Protein AF-A0A382ZWC8-F1 (afdb_monomer_lite)

InterPro domains:
  IPR036188 FAD/NAD(P)-binding domain superfamily [G3DSA:3.50.50.60] (3-48)
  IPR036188 FAD/NAD(P)-binding domain superfamily [SSF51905] (12-47)
  IPR040131 MnmG, N-terminal domain [PF01134] (21-48)

Organism: NCBI:txid408172

Sequence (48 aa):
MPPVNLNSPLRFDDDLPYAVDVVVIGAGVAGVCAARYLKQAGVSVFLC

Radius of gyration: 13.85 Å; chains: 1; bounding box: 25×24×38 Å

Structure (mmCIF, N/CA/C/O backbone):
data_AF-A0A382ZWC8-F1
#
_entry.id   AF-A0A382ZWC8-F1
#
loop_
_atom_site.group_PDB
_atom_site.id
_atom_site.type_symbol
_atom_site.label_atom_id
_atom_site.label_alt_id
_atom_site.label_comp_id
_atom_site.label_asym_id
_atom_site.label_entity_id
_atom_site.label_seq_id
_atom_site.pdbx_PDB_ins_code
_atom_site.Cartn_x
_atom_site.Cartn_y
_atom_site.Cartn_z
_atom_site.occupancy
_atom_site.B_iso_or_equiv
_atom_site.auth_seq_id
_atom_site.auth_comp_id
_atom_site.auth_asym_id
_atom_site.auth_atom_id
_atom_site.pdbx_PDB_model_num
ATOM 1 N N . MET A 1 1 ? 7.353 -18.818 -16.860 1.00 66.81 1 MET A N 1
ATOM 2 C CA . MET A 1 1 ? 7.270 -17.365 -17.115 1.00 66.81 1 MET A CA 1
ATOM 3 C C . MET A 1 1 ? 8.227 -17.034 -18.250 1.00 66.81 1 MET A C 1
ATOM 5 O O . MET A 1 1 ? 9.398 -17.378 -18.113 1.00 66.81 1 MET A O 1
ATOM 9 N N . PRO A 1 2 ? 7.766 -16.485 -19.385 1.00 71.62 2 PRO A N 1
ATOM 10 C CA . PRO A 1 2 ? 8.677 -15.975 -20.408 1.00 71.62 2 PRO A CA 1
ATOM 11 C C . PRO A 1 2 ? 9.549 -14.829 -19.843 1.00 71.62 2 PRO A C 1
ATOM 13 O O . PRO A 1 2 ? 9.170 -14.227 -18.836 1.00 71.62 2 PRO A O 1
ATOM 16 N N . PRO A 1 3 ? 10.712 -14.525 -20.449 1.00 81.44 3 PRO A N 1
ATOM 17 C CA . PRO A 1 3 ? 11.614 -13.482 -19.962 1.00 81.44 3 PRO A CA 1
ATOM 18 C C . PRO A 1 3 ? 10.969 -12.093 -20.029 1.00 81.44 3 PRO A C 1
ATOM 20 O O . PRO A 1 3 ? 10.461 -11.698 -21.083 1.00 81.44 3 PRO A O 1
ATOM 23 N N . VAL A 1 4 ? 11.036 -11.341 -18.926 1.00 86.75 4 VAL A N 1
ATOM 24 C CA . VAL A 1 4 ? 10.612 -9.933 -18.885 1.00 86.75 4 VAL A CA 1
ATOM 25 C C . VAL A 1 4 ? 11.529 -9.116 -19.793 1.00 86.75 4 VAL A C 1
ATOM 27 O O . VAL A 1 4 ? 12.753 -9.198 -19.690 1.00 86.75 4 VAL A O 1
ATOM 30 N N . ASN A 1 5 ? 10.942 -8.351 -20.707 1.00 87.75 5 ASN A N 1
ATOM 31 C CA . ASN A 1 5 ? 11.652 -7.485 -21.645 1.00 87.75 5 ASN A CA 1
ATOM 32 C C . ASN A 1 5 ? 10.796 -6.252 -21.987 1.00 87.75 5 ASN A C 1
ATOM 34 O O . ASN A 1 5 ? 9.637 -6.166 -21.594 1.00 87.75 5 ASN A O 1
ATOM 38 N N . LEU A 1 6 ? 11.342 -5.292 -22.736 1.00 88.56 6 LEU A N 1
ATOM 39 C CA . LEU A 1 6 ? 10.627 -4.049 -23.075 1.00 88.56 6 LEU A CA 1
ATOM 40 C C . LEU A 1 6 ? 9.331 -4.269 -23.879 1.00 88.56 6 LEU A C 1
ATOM 42 O O . LEU A 1 6 ? 8.464 -3.403 -23.873 1.00 88.56 6 LEU A O 1
ATOM 46 N N . ASN A 1 7 ? 9.186 -5.420 -24.541 1.00 88.06 7 ASN A N 1
ATOM 47 C CA . ASN A 1 7 ? 7.994 -5.783 -25.308 1.00 88.06 7 ASN A CA 1
ATOM 48 C C . ASN A 1 7 ? 7.013 -6.654 -24.509 1.00 88.06 7 ASN A C 1
ATOM 50 O O . ASN A 1 7 ? 5.936 -6.975 -25.012 1.00 88.06 7 ASN A O 1
ATOM 54 N N . SER A 1 8 ? 7.362 -7.077 -23.288 1.00 84.56 8 SER A N 1
ATOM 55 C CA . SER A 1 8 ? 6.430 -7.808 -22.432 1.00 84.56 8 SER A CA 1
ATOM 56 C C . SER A 1 8 ? 5.546 -6.812 -21.674 1.00 84.56 8 SER A C 1
ATOM 58 O O . SER A 1 8 ? 6.089 -6.020 -20.900 1.00 84.56 8 SER A O 1
ATOM 60 N N . PRO A 1 9 ? 4.210 -6.832 -21.850 1.00 81.56 9 PRO A N 1
ATOM 61 C CA . PRO A 1 9 ? 3.324 -5.974 -21.072 1.00 81.56 9 PRO A CA 1
ATOM 62 C C . PRO A 1 9 ? 3.418 -6.334 -19.586 1.00 81.56 9 PRO A C 1
ATOM 64 O O . PRO A 1 9 ? 3.428 -7.517 -19.238 1.00 81.56 9 PRO A O 1
ATOM 67 N N . LEU A 1 10 ? 3.462 -5.320 -18.716 1.00 80.44 10 LEU A N 1
ATOM 68 C CA . LEU A 1 10 ? 3.354 -5.522 -17.273 1.00 80.44 10 LEU A CA 1
ATOM 69 C C . LEU A 1 10 ? 1.957 -6.081 -16.980 1.00 80.44 10 LEU A C 1
ATOM 71 O O . LEU A 1 10 ? 0.956 -5.476 -17.366 1.00 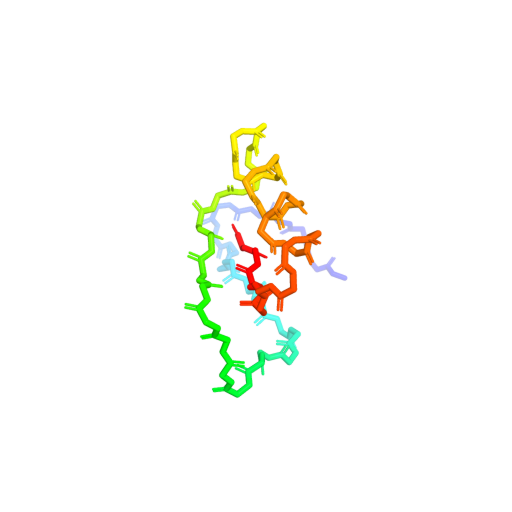80.44 10 LEU A O 1
ATOM 75 N N . ARG A 1 11 ? 1.888 -7.251 -16.347 1.00 80.00 11 ARG A N 1
ATOM 76 C CA . ARG A 1 11 ? 0.629 -7.894 -15.962 1.00 80.00 11 ARG A CA 1
ATOM 77 C C . ARG A 1 11 ? 0.598 -8.081 -14.457 1.00 80.00 11 ARG A C 1
ATOM 79 O O . ARG A 1 11 ? 1.612 -8.435 -13.859 1.00 80.00 11 ARG A O 1
ATOM 86 N N . PHE A 1 12 ? -0.570 -7.840 -13.885 1.00 80.62 12 PHE A N 1
ATOM 87 C CA . PHE A 1 12 ? -0.913 -8.157 -12.511 1.00 80.62 12 PHE A CA 1
ATOM 88 C C . PHE A 1 12 ? -2.153 -9.045 -12.596 1.00 80.62 12 PHE A C 1
ATOM 90 O O . PHE A 1 12 ? -3.199 -8.571 -13.033 1.00 80.62 12 PHE A O 1
ATOM 97 N N . ASP A 1 13 ? -1.988 -10.331 -12.286 1.00 83.06 13 ASP A N 1
ATOM 98 C CA . ASP A 1 13 ? -3.038 -11.353 -12.424 1.00 83.06 13 ASP A CA 1
ATOM 99 C C . ASP A 1 13 ? -3.615 -11.782 -11.059 1.00 83.06 13 ASP A C 1
ATOM 101 O O . ASP A 1 13 ? -4.443 -12.688 -11.004 1.00 83.06 13 ASP A O 1
ATOM 105 N N . ASP A 1 14 ? -3.191 -11.146 -9.962 1.00 86.50 14 ASP A N 1
ATOM 106 C CA . ASP A 1 14 ? -3.752 -11.408 -8.636 1.00 86.50 14 ASP A CA 1
ATOM 107 C C . ASP A 1 14 ? -5.120 -10.731 -8.481 1.00 86.50 14 ASP A C 1
ATOM 109 O O . ASP A 1 14 ? -5.384 -9.659 -9.039 1.00 86.50 14 ASP A O 1
ATOM 113 N N . ASP A 1 15 ? -5.978 -11.341 -7.663 1.00 89.00 15 ASP A N 1
ATOM 114 C CA . ASP A 1 15 ? -7.276 -10.774 -7.321 1.00 89.00 15 ASP A CA 1
ATOM 115 C C . ASP A 1 15 ? -7.111 -9.403 -6.652 1.00 89.00 15 ASP A C 1
ATOM 117 O O . ASP A 1 15 ? -6.399 -9.236 -5.655 1.00 89.00 15 ASP A O 1
ATOM 121 N N . LEU A 1 16 ? -7.818 -8.408 -7.187 1.00 89.81 16 LEU A N 1
ATOM 122 C CA . LEU A 1 16 ? -7.886 -7.084 -6.584 1.00 89.81 16 LEU A CA 1
ATOM 123 C C . LEU A 1 16 ? -8.965 -7.050 -5.495 1.00 89.81 16 LEU A C 1
ATOM 125 O O . LEU A 1 16 ? -10.038 -7.640 -5.659 1.00 89.81 16 LEU A O 1
ATOM 129 N N . PRO A 1 17 ? -8.733 -6.321 -4.389 1.00 92.44 17 PRO A N 1
ATOM 130 C CA . PRO A 1 17 ? -9.778 -6.102 -3.403 1.00 92.44 17 PRO A CA 1
ATOM 131 C C . PRO A 1 17 ? -10.945 -5.330 -4.033 1.00 92.44 17 PRO A C 1
ATOM 133 O O . PRO A 1 17 ? -10.737 -4.356 -4.754 1.00 92.44 17 PRO A O 1
ATOM 136 N N . TYR A 1 18 ? -12.180 -5.731 -3.714 1.00 95.00 18 TYR A N 1
ATOM 137 C CA . TYR A 1 18 ? -13.386 -5.045 -4.195 1.00 95.00 18 TYR A CA 1
ATOM 138 C C . TYR A 1 18 ? -13.445 -3.577 -3.737 1.00 95.00 18 TYR A C 1
ATOM 140 O O . TYR A 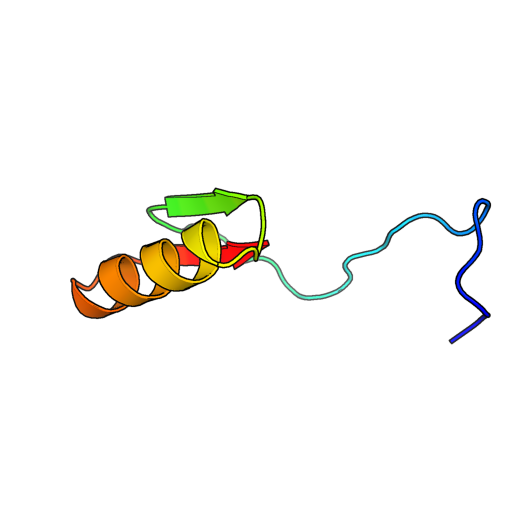1 18 ? -13.869 -2.705 -4.490 1.00 95.00 18 TYR A O 1
ATOM 148 N N . ALA A 1 19 ? -13.010 -3.306 -2.502 1.00 96.50 19 ALA A N 1
ATOM 149 C CA . ALA A 1 19 ? -12.907 -1.965 -1.941 1.00 96.50 19 ALA A CA 1
ATOM 150 C C . ALA A 1 19 ? -11.833 -1.905 -0.846 1.00 96.50 19 ALA A C 1
ATOM 152 O O . ALA A 1 19 ? -11.626 -2.872 -0.110 1.00 96.50 19 ALA A O 1
ATOM 153 N N . VAL A 1 20 ? -11.189 -0.744 -0.733 1.00 97.56 20 VAL A N 1
ATOM 154 C CA . VAL A 1 20 ? -10.297 -0.349 0.364 1.00 97.56 20 VAL A CA 1
ATOM 155 C C . VAL A 1 20 ? -10.492 1.137 0.648 1.00 97.56 20 VAL A C 1
ATOM 157 O O . VAL A 1 20 ? -10.914 1.884 -0.234 1.00 97.56 20 VAL A O 1
ATOM 160 N N . ASP A 1 21 ? -10.147 1.574 1.853 1.00 98.12 21 ASP A N 1
ATOM 161 C CA . ASP A 1 21 ? -10.210 2.988 2.233 1.00 98.12 21 ASP A CA 1
ATOM 162 C C . ASP A 1 21 ? -9.104 3.802 1.542 1.00 98.12 21 ASP A C 1
ATOM 164 O O . ASP A 1 21 ? -9.301 4.971 1.212 1.00 98.12 21 ASP A O 1
ATOM 168 N N . VAL A 1 22 ? -7.926 3.194 1.324 1.00 98.12 22 VAL A N 1
ATOM 169 C CA . VAL A 1 22 ? -6.756 3.857 0.725 1.00 98.12 22 VAL A CA 1
ATOM 170 C C . VAL A 1 22 ? -6.024 2.940 -0.256 1.00 98.12 22 VAL A C 1
ATOM 172 O O . VAL A 1 22 ? -5.723 1.787 0.051 1.00 98.12 22 VAL A O 1
ATOM 175 N N . VAL A 1 23 ? -5.646 3.495 -1.410 1.00 97.50 23 VAL A N 1
ATOM 176 C CA . VAL A 1 23 ? -4.683 2.890 -2.341 1.00 97.50 23 VAL A CA 1
ATOM 177 C C . VAL A 1 23 ? -3.379 3.685 -2.299 1.00 97.50 23 VAL A C 1
ATOM 179 O O . VAL A 1 23 ? -3.384 4.901 -2.486 1.00 97.50 23 VAL A O 1
ATOM 182 N N . VAL A 1 24 ? -2.260 3.002 -2.065 1.00 97.88 24 VAL A N 1
ATOM 183 C CA . VAL A 1 24 ? -0.909 3.568 -2.134 1.00 97.88 24 VAL A CA 1
ATOM 184 C C . VAL A 1 24 ? -0.254 3.089 -3.424 1.00 97.88 24 VAL A C 1
ATOM 1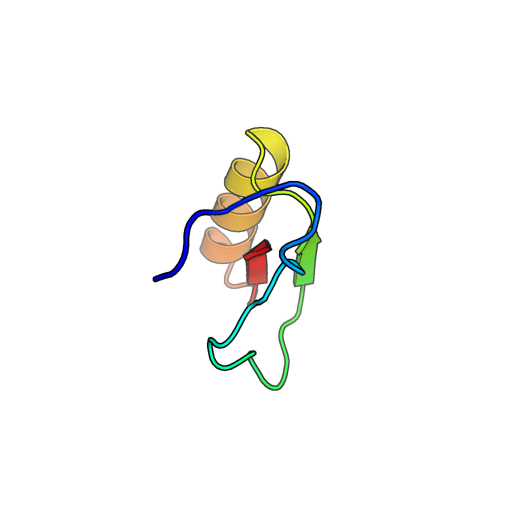86 O O . VAL A 1 24 ? -0.036 1.894 -3.588 1.00 97.88 24 VAL A O 1
ATOM 189 N N . ILE A 1 25 ? 0.069 4.027 -4.317 1.00 95.88 25 ILE A N 1
ATOM 190 C CA . ILE A 1 25 ? 0.750 3.752 -5.588 1.00 95.88 25 ILE A CA 1
ATOM 191 C C . ILE A 1 25 ? 2.247 4.031 -5.414 1.00 95.88 25 ILE A C 1
ATOM 193 O O . ILE A 1 25 ? 2.651 5.169 -5.163 1.00 95.88 25 ILE A O 1
ATOM 197 N N . GLY A 1 26 ? 3.063 2.996 -5.568 1.00 93.75 26 GLY A N 1
ATOM 198 C CA . GLY A 1 26 ? 4.509 2.990 -5.405 1.00 93.75 26 GLY A CA 1
ATOM 199 C C . GLY A 1 26 ? 4.961 2.361 -4.084 1.00 93.75 26 GLY A C 1
ATOM 200 O O . GLY A 1 26 ? 4.987 3.016 -3.041 1.00 93.75 26 GLY A O 1
ATOM 201 N N . ALA A 1 27 ? 5.471 1.130 -4.145 1.00 95.00 27 ALA A N 1
ATOM 202 C CA . ALA A 1 27 ? 6.069 0.403 -3.016 1.00 95.00 27 ALA A CA 1
ATOM 203 C C . ALA A 1 27 ? 7.516 0.825 -2.661 1.00 95.00 27 ALA A C 1
ATOM 205 O O . ALA A 1 27 ? 8.339 0.012 -2.239 1.00 95.00 27 ALA A O 1
ATOM 206 N N . GLY A 1 28 ? 7.844 2.111 -2.814 1.00 97.44 28 GLY A N 1
ATOM 207 C CA . GLY A 1 28 ? 9.087 2.682 -2.285 1.00 97.44 28 GLY A CA 1
ATOM 208 C C . GLY A 1 28 ? 9.051 2.826 -0.758 1.00 97.44 28 GLY A C 1
ATOM 209 O O . GLY A 1 28 ? 8.026 2.584 -0.122 1.00 97.44 28 GLY A O 1
ATOM 210 N N . VAL A 1 29 ? 10.151 3.294 -0.154 1.00 98.31 29 VAL A N 1
ATOM 211 C CA . VAL A 1 29 ? 10.267 3.461 1.313 1.00 98.31 29 VAL A CA 1
ATOM 212 C C . VAL A 1 29 ? 9.088 4.245 1.898 1.00 98.31 29 VAL A C 1
ATOM 214 O O . VAL A 1 29 ? 8.484 3.814 2.876 1.00 98.31 29 VAL A O 1
ATOM 217 N N . ALA A 1 30 ? 8.727 5.369 1.276 1.00 98.25 30 ALA A N 1
ATOM 218 C CA . ALA A 1 30 ? 7.610 6.189 1.731 1.00 98.25 30 ALA A CA 1
ATOM 219 C C . ALA A 1 30 ? 6.269 5.440 1.652 1.00 98.25 30 ALA A C 1
ATOM 221 O O . ALA A 1 30 ? 5.513 5.454 2.620 1.00 98.25 30 ALA A O 1
ATOM 222 N N . GLY A 1 31 ? 5.997 4.751 0.538 1.00 98.38 31 GLY A N 1
ATOM 223 C CA . GLY A 1 31 ? 4.742 4.029 0.325 1.00 98.38 31 GLY A CA 1
ATOM 224 C C . GLY A 1 31 ? 4.573 2.846 1.275 1.00 98.38 31 GLY A C 1
ATOM 225 O O . GLY A 1 31 ? 3.529 2.708 1.910 1.00 98.38 31 GLY A O 1
ATOM 226 N N . VAL A 1 32 ? 5.627 2.048 1.464 1.00 98.44 32 VAL A N 1
ATOM 227 C CA . VAL A 1 32 ? 5.616 0.909 2.398 1.00 98.44 32 VAL A CA 1
ATOM 228 C C . VAL A 1 32 ? 5.424 1.385 3.838 1.00 98.44 32 VAL A C 1
ATOM 230 O O . VAL A 1 32 ? 4.597 0.835 4.569 1.00 98.44 32 VAL A O 1
ATOM 233 N N . CYS A 1 33 ? 6.147 2.429 4.252 1.00 98.56 33 CYS A N 1
ATOM 234 C CA . CYS A 1 33 ? 5.987 3.005 5.585 1.00 98.56 33 CYS A CA 1
ATOM 235 C C . CYS A 1 33 ? 4.570 3.551 5.793 1.00 98.56 33 CYS A C 1
ATOM 237 O O . CYS A 1 33 ? 3.947 3.242 6.809 1.00 98.56 33 CYS A O 1
ATOM 239 N N . ALA A 1 34 ? 4.036 4.307 4.829 1.00 98.50 34 ALA A N 1
ATOM 240 C CA . ALA A 1 34 ? 2.679 4.841 4.894 1.00 98.50 34 ALA A CA 1
ATOM 241 C C . ALA A 1 34 ? 1.634 3.721 5.012 1.00 98.50 34 ALA A C 1
ATOM 243 O O . ALA A 1 34 ? 0.825 3.739 5.941 1.00 98.50 34 ALA A O 1
ATOM 244 N N . ALA A 1 35 ? 1.695 2.708 4.141 1.00 98.50 35 ALA A N 1
ATOM 245 C CA . ALA A 1 35 ? 0.774 1.573 4.160 1.00 98.50 35 ALA A CA 1
ATOM 246 C C . ALA A 1 35 ? 0.817 0.817 5.498 1.00 98.50 35 ALA A C 1
ATOM 248 O O . ALA A 1 35 ? -0.228 0.471 6.050 1.00 98.50 35 ALA A O 1
ATOM 249 N N . ARG A 1 36 ? 2.014 0.621 6.069 1.00 98.44 36 ARG A N 1
ATOM 250 C CA . ARG A 1 36 ? 2.189 -0.010 7.383 1.00 98.44 36 ARG A CA 1
ATOM 251 C C . ARG A 1 36 ? 1.501 0.777 8.496 1.00 98.44 36 ARG A C 1
ATOM 253 O O . ARG A 1 36 ? 0.761 0.181 9.276 1.00 98.44 36 ARG A O 1
ATOM 260 N N . TYR A 1 37 ? 1.746 2.082 8.589 1.00 98.56 37 TYR A N 1
ATOM 261 C CA . TYR A 1 37 ? 1.167 2.900 9.659 1.00 98.56 37 TYR A CA 1
ATOM 262 C C . TYR A 1 37 ? -0.350 3.051 9.516 1.00 98.56 37 TYR A C 1
ATOM 264 O O . TYR A 1 37 ? -1.065 2.954 10.511 1.00 98.56 37 TYR A O 1
ATOM 272 N N . LEU A 1 38 ? -0.856 3.190 8.288 1.00 98.50 38 LEU A N 1
ATOM 273 C CA . LEU A 1 38 ? -2.295 3.188 8.014 1.00 98.50 38 LEU A CA 1
ATOM 274 C C . LEU A 1 38 ? -2.942 1.858 8.423 1.00 98.50 38 LEU A C 1
ATOM 276 O O . LEU A 1 38 ? -3.961 1.852 9.112 1.00 98.50 38 LEU A O 1
ATOM 280 N N . LYS A 1 39 ? -2.312 0.725 8.093 1.00 98.31 39 LYS A N 1
ATOM 281 C CA . LYS A 1 39 ? -2.805 -0.594 8.505 1.00 98.31 39 LYS A CA 1
ATOM 282 C C . LYS A 1 39 ? -2.808 -0.761 10.027 1.00 98.31 39 LYS A C 1
ATOM 284 O O . LYS A 1 39 ? -3.764 -1.305 10.573 1.00 98.31 39 LYS A O 1
ATOM 289 N N . GLN A 1 40 ? -1.772 -0.278 10.717 1.00 98.62 40 GLN A N 1
ATOM 290 C CA . GLN A 1 40 ? -1.703 -0.274 12.187 1.00 98.62 40 GLN A CA 1
ATOM 291 C C . GLN A 1 40 ? -2.792 0.596 12.830 1.00 98.62 40 GLN A C 1
ATOM 293 O O . GLN A 1 40 ? -3.254 0.273 13.920 1.00 98.62 40 GLN A O 1
ATOM 298 N N . ALA A 1 41 ? -3.233 1.654 12.147 1.00 98.44 41 ALA A N 1
ATOM 299 C CA . ALA A 1 41 ? -4.358 2.490 12.558 1.00 98.44 41 ALA A CA 1
ATOM 300 C C . ALA A 1 41 ? -5.740 1.876 12.237 1.00 98.44 41 ALA A C 1
ATOM 302 O O . ALA A 1 41 ? -6.759 2.513 12.485 1.00 98.44 41 ALA A O 1
ATOM 303 N N . GLY A 1 42 ? -5.792 0.655 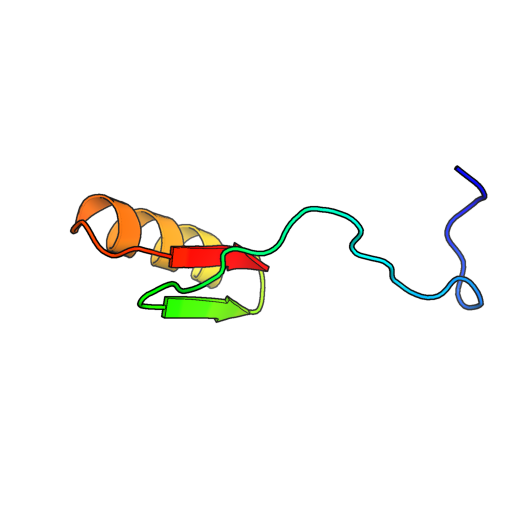11.692 1.00 98.38 42 GLY A N 1
ATOM 304 C CA . GLY A 1 42 ? -7.038 -0.043 11.361 1.00 98.38 42 GLY A CA 1
ATOM 305 C C . GLY A 1 42 ? -7.627 0.306 9.992 1.00 98.38 42 GLY A C 1
ATOM 306 O O . GLY A 1 42 ? -8.709 -0.172 9.668 1.00 98.38 42 GLY A O 1
ATOM 307 N N . VAL A 1 43 ? -6.922 1.092 9.174 1.00 98.50 43 VAL A N 1
ATOM 308 C CA . VAL A 1 43 ? -7.364 1.470 7.825 1.00 98.50 43 VAL A CA 1
ATOM 309 C C . VAL A 1 43 ? -7.150 0.300 6.862 1.00 98.50 43 VAL A C 1
ATOM 311 O O . VAL A 1 43 ? -6.102 -0.362 6.887 1.00 98.50 43 VAL A O 1
ATOM 314 N N . SER A 1 44 ? -8.126 0.027 5.994 1.00 98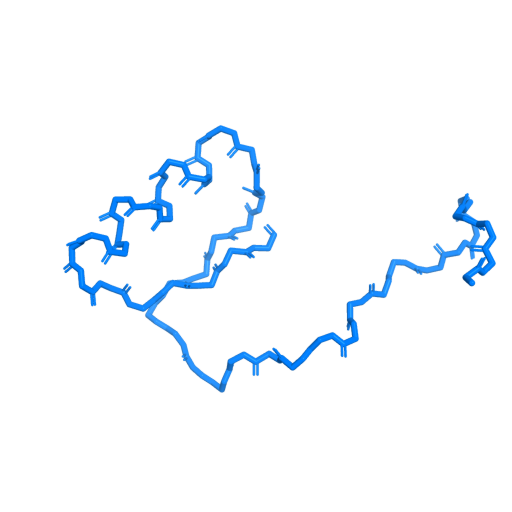.19 44 SER A N 1
ATOM 315 C CA . SER A 1 44 ? -7.936 -0.931 4.905 1.00 98.19 44 SER A CA 1
ATOM 316 C C . SER A 1 44 ? -7.120 -0.282 3.780 1.00 98.19 44 SER A C 1
ATOM 318 O O . SER A 1 44 ? -7.489 0.759 3.242 1.00 98.19 44 SER A O 1
ATOM 320 N N . VAL A 1 45 ? -5.964 -0.872 3.456 1.00 98.00 45 VAL A N 1
ATOM 321 C CA . VAL A 1 45 ? -5.006 -0.312 2.492 1.00 98.00 45 VAL A CA 1
ATOM 322 C C . VAL A 1 45 ? -4.619 -1.351 1.453 1.00 98.00 45 VAL A C 1
ATOM 324 O O . VAL A 1 45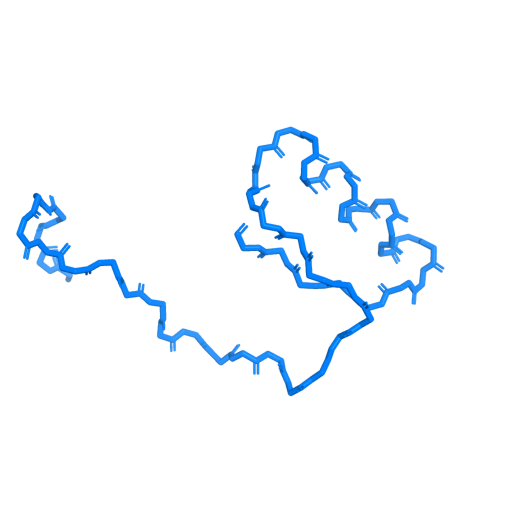 ? -4.286 -2.482 1.812 1.00 98.00 45 VAL A O 1
ATOM 327 N N . PHE A 1 46 ? -4.601 -0.935 0.189 1.00 96.94 46 PHE A N 1
ATOM 328 C CA . PHE A 1 46 ? -3.977 -1.657 -0.916 1.00 96.94 46 PHE A CA 1
ATOM 329 C C . PHE A 1 46 ? -2.691 -0.935 -1.347 1.00 96.94 46 PHE A C 1
ATOM 331 O O . PHE A 1 46 ? -2.707 0.278 -1.536 1.00 96.94 46 PHE A O 1
ATOM 338 N N . LEU A 1 47 ? -1.577 -1.660 -1.469 1.00 96.19 47 LEU A N 1
ATOM 339 C CA . LEU A 1 47 ? -0.276 -1.131 -1.897 1.00 96.19 47 LEU A CA 1
ATOM 340 C C . LEU A 1 47 ? 0.096 -1.765 -3.242 1.00 96.19 47 LEU A C 1
ATOM 342 O O . LEU A 1 47 ? 0.142 -2.993 -3.320 1.00 96.19 47 LEU A O 1
ATOM 346 N N . CYS A 1 48 ? 0.380 -0.946 -4.255 1.00 91.69 48 CYS A N 1
ATOM 347 C CA . CYS A 1 48 ? 0.791 -1.375 -5.596 1.00 91.69 48 CYS A CA 1
ATOM 348 C C . CYS A 1 48 ? 2.025 -0.631 -6.115 1.00 91.69 48 CYS A C 1
ATOM 350 O O . CYS A 1 48 ? 2.400 0.406 -5.526 1.00 91.69 48 CYS A O 1
#

pLDDT: mean 92.49, std 7.79, range [66.81, 98.62]

Foldseek 3Di:
DPDDDPPDDDDDPDDDDPDFPEEQEDPPPVSVVVQVVCVVVVGGYHYD

Secondary structure (DSSP, 8-state):
-PPP-TTSPP---SPPPS--SEEE---SHHHHHHHHHHHHTT--EEE-